Protein AF-A0A7J8PBE1-F1 (afdb_monomer_lite)

Secondary structure (DSSP, 8-state):
--------PPTTSEEEEEETTEEEEEE-HHHHHHHHHHHTTS------

pLDDT: mean 75.11, std 16.04, range [38.66, 92.5]

Sequence (48 aa):
MVEEEDINLLNGDVLTEVVDGLPLIQFLERVHALIHKSMNKTIVIKLL

Foldseek 3Di:
DPPQPPDDDDPPQWDWDADPNRIDIDGDPVSVVSVVVSVVVDDPPPDD

Organism: Gossypium raimondii (NCBI:txid29730)

Structure (mmCIF, N/CA/C/O backbone):
data_AF-A0A7J8PBE1-F1
#
_entry.id   AF-A0A7J8PBE1-F1
#
loop_
_atom_site.group_PDB
_atom_site.id
_atom_site.type_symbol
_atom_site.label_atom_id
_atom_site.label_alt_id
_atom_site.label_comp_id
_atom_site.label_asym_id
_atom_site.label_entity_id
_atom_site.label_seq_id
_atom_site.pdbx_PDB_ins_code
_atom_site.Cartn_x
_atom_site.Cartn_y
_atom_site.Cartn_z
_atom_site.occupancy
_atom_site.B_iso_or_equiv
_atom_site.auth_seq_id
_atom_site.auth_comp_id
_atom_site.auth_asym_id
_atom_site.auth_atom_id
_atom_site.pdbx_PDB_model_num
ATOM 1 N N . MET A 1 1 ? 1.358 0.567 27.050 1.00 39.16 1 MET A N 1
ATOM 2 C CA . MET A 1 1 ? 2.201 0.726 25.851 1.00 39.16 1 MET A CA 1
ATOM 3 C C . MET A 1 1 ? 1.264 0.486 24.687 1.00 39.16 1 MET A C 1
ATOM 5 O O . MET A 1 1 ? 0.691 -0.591 24.634 1.00 39.16 1 MET A O 1
ATOM 9 N N . VAL A 1 2 ? 0.941 1.517 23.905 1.00 50.88 2 VAL A N 1
ATOM 10 C CA . VAL A 1 2 ? 0.135 1.322 22.693 1.00 50.88 2 VAL A CA 1
ATOM 11 C C . VAL A 1 2 ? 1.108 0.724 21.689 1.00 50.88 2 VAL A C 1
ATOM 13 O O . VAL A 1 2 ? 2.030 1.412 21.271 1.00 50.88 2 VAL A O 1
ATOM 16 N N . GLU A 1 3 ? 0.999 -0.574 21.430 1.00 51.38 3 GLU A N 1
ATOM 17 C CA . GLU A 1 3 ? 1.722 -1.187 20.320 1.00 51.38 3 GLU A CA 1
ATOM 18 C C . GLU A 1 3 ? 1.157 -0.558 19.044 1.00 51.38 3 GLU A C 1
ATOM 20 O O . GLU A 1 3 ? -0.031 -0.705 18.745 1.00 51.38 3 GLU A O 1
ATOM 25 N N . GLU A 1 4 ? 1.974 0.229 18.344 1.00 59.00 4 GLU A N 1
ATOM 26 C CA . GLU A 1 4 ? 1.665 0.608 16.972 1.00 59.00 4 GLU A CA 1
ATOM 27 C C . GLU A 1 4 ? 1.588 -0.703 16.185 1.00 59.00 4 GLU A C 1
ATOM 29 O O . GLU A 1 4 ? 2.561 -1.447 16.099 1.00 59.00 4 GLU A O 1
ATOM 34 N N . GLU A 1 5 ? 0.395 -1.058 15.702 1.00 63.03 5 GLU A N 1
ATOM 35 C CA . GLU A 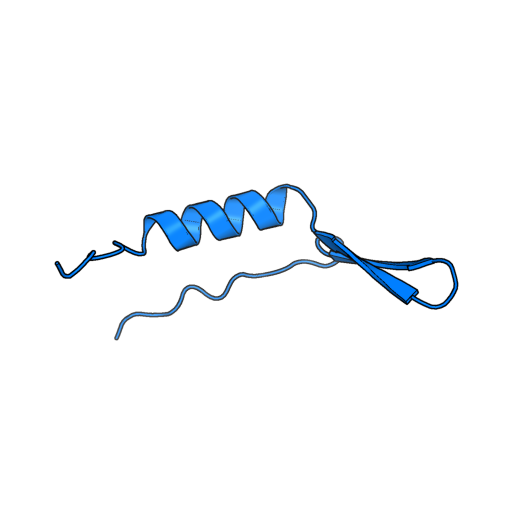1 5 ? 0.260 -2.184 14.783 1.00 63.03 5 GLU A CA 1
ATOM 36 C C . GLU A 1 5 ? 0.980 -1.802 13.490 1.00 63.03 5 GLU A C 1
ATOM 38 O O . GLU A 1 5 ? 0.407 -1.127 12.630 1.00 63.03 5 GLU A O 1
ATOM 43 N N . ASP A 1 6 ? 2.240 -2.219 13.373 1.00 68.81 6 ASP A N 1
ATOM 44 C CA . ASP A 1 6 ? 3.024 -2.053 12.159 1.00 68.81 6 ASP A CA 1
ATOM 45 C C . ASP A 1 6 ? 2.238 -2.611 10.967 1.00 68.81 6 ASP A C 1
ATOM 47 O O . ASP A 1 6 ? 1.800 -3.770 10.940 1.00 68.81 6 ASP A O 1
ATOM 51 N N . ILE A 1 7 ? 2.027 -1.762 9.961 1.00 73.31 7 ILE A N 1
ATOM 52 C CA . ILE A 1 7 ? 1.353 -2.163 8.730 1.00 73.31 7 ILE A CA 1
ATOM 53 C C . ILE A 1 7 ? 2.314 -3.073 7.962 1.00 73.31 7 ILE A C 1
ATOM 55 O O . ILE A 1 7 ? 3.223 -2.612 7.276 1.00 73.31 7 ILE A O 1
ATOM 59 N N . ASN A 1 8 ? 2.096 -4.384 8.070 1.00 79.50 8 ASN A N 1
ATOM 60 C CA . ASN A 1 8 ? 2.867 -5.385 7.336 1.00 79.50 8 ASN A CA 1
ATOM 61 C C . ASN A 1 8 ? 2.523 -5.358 5.839 1.00 79.50 8 ASN A C 1
ATOM 63 O O . ASN A 1 8 ? 1.555 -5.984 5.379 1.00 79.50 8 ASN A O 1
ATOM 67 N N . LEU A 1 9 ? 3.352 -4.638 5.085 1.00 82.12 9 LEU A N 1
ATOM 68 C CA . LEU A 1 9 ? 3.378 -4.688 3.629 1.00 82.12 9 LEU A CA 1
ATOM 69 C C . LEU A 1 9 ? 4.062 -5.979 3.165 1.00 82.12 9 LEU A C 1
ATOM 71 O O . LEU A 1 9 ? 5.096 -6.391 3.689 1.00 82.12 9 LEU A O 1
ATOM 75 N N . LEU A 1 10 ? 3.462 -6.621 2.174 1.00 84.62 10 LEU A N 1
ATOM 76 C CA . LEU A 1 10 ? 3.952 -7.821 1.519 1.00 84.62 10 LEU A CA 1
ATOM 77 C C . LEU A 1 10 ? 4.556 -7.466 0.159 1.00 84.62 10 LEU A C 1
ATOM 79 O O . LEU A 1 10 ? 4.221 -6.4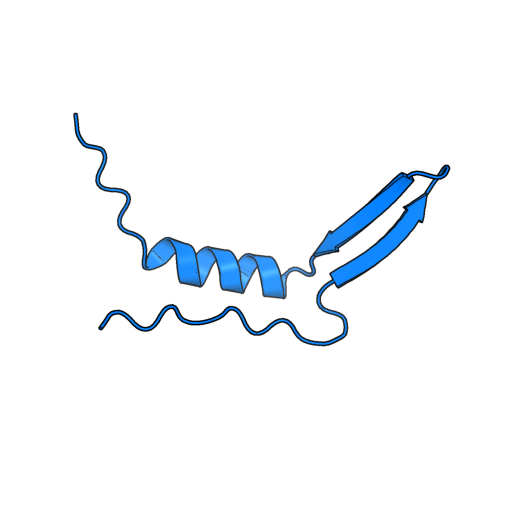53 -0.460 1.00 84.62 10 LEU A O 1
ATOM 83 N N . ASN A 1 11 ? 5.414 -8.353 -0.344 1.00 76.31 11 ASN A N 1
ATOM 84 C CA . ASN A 1 11 ? 5.907 -8.256 -1.715 1.00 76.31 11 ASN A CA 1
ATOM 85 C C . ASN A 1 11 ? 4.722 -8.268 -2.691 1.00 76.31 11 ASN A C 1
ATOM 87 O O . ASN A 1 11 ? 3.930 -9.209 -2.698 1.00 76.31 11 ASN A O 1
ATOM 91 N N . GLY A 1 12 ? 4.624 -7.221 -3.511 1.00 81.38 12 GLY A N 1
ATOM 92 C CA . GLY A 1 12 ? 3.541 -7.030 -4.476 1.00 81.38 12 GLY A CA 1
ATOM 93 C C . GLY A 1 12 ? 2.451 -6.049 -4.041 1.00 81.38 12 GLY A C 1
ATOM 94 O O . GLY A 1 12 ? 1.673 -5.641 -4.890 1.00 81.38 12 GLY A O 1
ATOM 95 N N . ASP A 1 13 ? 2.410 -5.606 -2.780 1.00 85.88 13 ASP A N 1
ATOM 96 C CA . ASP A 1 13 ? 1.467 -4.558 -2.344 1.00 85.88 13 ASP A CA 1
ATOM 97 C C . ASP A 1 13 ? 1.786 -3.171 -2.913 1.00 85.88 13 ASP A C 1
ATOM 99 O O . ASP A 1 13 ? 0.920 -2.294 -2.951 1.00 85.88 13 ASP A O 1
ATOM 103 N N . VAL A 1 14 ? 3.044 -2.977 -3.304 1.00 87.75 14 VAL A N 1
ATOM 104 C CA . VAL A 1 14 ? 3.559 -1.749 -3.894 1.00 87.75 14 VAL A CA 1
ATOM 105 C C . VAL A 1 14 ? 4.112 -2.095 -5.262 1.00 87.75 14 VAL A C 1
ATOM 107 O O . VAL A 1 14 ? 5.011 -2.931 -5.386 1.00 87.75 14 VAL A O 1
ATOM 110 N N . LEU A 1 15 ? 3.574 -1.440 -6.281 1.00 87.00 15 LEU A N 1
ATOM 111 C CA . LEU A 1 15 ? 4.116 -1.461 -7.624 1.00 87.00 15 LEU A CA 1
ATOM 112 C C . LEU A 1 15 ? 4.876 -0.158 -7.848 1.00 87.00 15 LEU A C 1
ATOM 114 O O . LEU A 1 15 ? 4.315 0.929 -7.714 1.00 87.00 15 LEU A O 1
ATOM 118 N N . THR A 1 16 ? 6.156 -0.287 -8.178 1.00 87.56 16 THR A N 1
ATOM 119 C CA . THR A 1 16 ? 7.012 0.844 -8.524 1.00 87.56 16 THR A CA 1
ATOM 120 C C . THR A 1 16 ? 7.402 0.713 -9.981 1.00 87.56 16 THR A C 1
ATOM 122 O O . THR A 1 16 ? 8.046 -0.263 -10.369 1.00 87.56 16 THR A O 1
ATOM 125 N N . GLU A 1 17 ? 7.040 1.704 -10.779 1.00 90.31 17 GLU A N 1
ATOM 126 C CA . GLU A 1 17 ? 7.433 1.805 -12.180 1.00 90.31 17 GLU A CA 1
ATOM 127 C C . GLU A 1 17 ? 8.002 3.195 -12.476 1.00 90.31 17 GLU A C 1
ATOM 129 O O . GLU A 1 17 ? 7.856 4.121 -11.681 1.00 90.31 17 GLU A O 1
ATOM 134 N N . VAL A 1 18 ? 8.707 3.345 -13.597 1.00 89.38 18 VAL A N 1
ATOM 135 C CA . VAL A 1 18 ? 9.216 4.644 -14.051 1.00 89.38 18 VAL A CA 1
ATOM 136 C C . VAL A 1 18 ? 8.500 5.002 -15.342 1.00 89.38 18 VAL A C 1
ATOM 138 O O . VAL A 1 18 ? 8.649 4.300 -16.341 1.00 89.38 18 VAL A O 1
ATOM 141 N N . VAL A 1 19 ? 7.743 6.096 -15.320 1.00 90.25 19 VAL A N 1
ATOM 142 C CA . VAL A 1 19 ? 6.984 6.612 -16.465 1.00 90.25 19 VAL A CA 1
ATOM 143 C C . VAL A 1 19 ? 7.511 8.007 -16.775 1.00 90.25 19 VAL A C 1
ATOM 145 O O . VAL A 1 19 ? 7.549 8.863 -15.896 1.00 90.25 19 VAL A O 1
ATOM 148 N N . ASP A 1 20 ? 7.995 8.218 -17.999 1.00 91.31 20 ASP A N 1
ATOM 149 C CA . ASP A 1 20 ? 8.604 9.483 -18.446 1.00 91.31 20 ASP A CA 1
ATOM 150 C C . ASP A 1 20 ? 9.729 10.005 -17.527 1.00 91.31 20 ASP A C 1
ATOM 152 O O . ASP A 1 20 ? 9.909 11.205 -17.325 1.00 91.31 20 ASP A O 1
ATOM 156 N N . GLY A 1 21 ? 10.504 9.085 -16.943 1.00 92.50 21 GLY A N 1
ATOM 157 C CA . GLY A 1 21 ? 11.587 9.407 -16.008 1.00 92.50 21 GLY A CA 1
ATOM 158 C C . GLY A 1 21 ? 11.124 9.747 -14.586 1.00 92.50 21 GLY A C 1
ATOM 159 O O . GLY A 1 21 ? 11.969 9.999 -13.727 1.00 92.50 21 GLY A O 1
ATOM 160 N N . LEU A 1 22 ? 9.816 9.719 -14.315 1.00 91.06 22 LEU A N 1
ATOM 161 C CA . LEU A 1 22 ? 9.237 9.936 -12.993 1.00 91.06 22 LEU A CA 1
ATOM 162 C C . LEU A 1 22 ? 8.874 8.597 -12.332 1.00 91.06 22 LEU A C 1
ATOM 164 O O . LEU A 1 22 ? 8.288 7.731 -12.986 1.00 91.06 22 LEU A O 1
ATOM 168 N N . PRO A 1 23 ? 9.192 8.403 -11.040 1.00 90.06 23 PRO A N 1
ATOM 169 C CA . PRO A 1 23 ? 8.763 7.220 -10.312 1.00 90.06 23 PRO A CA 1
ATOM 170 C C . PRO A 1 23 ? 7.253 7.286 -10.068 1.00 90.06 23 PRO A C 1
ATOM 172 O O . PRO A 1 23 ? 6.755 8.203 -9.412 1.00 90.06 23 PRO A O 1
ATOM 175 N N . LEU A 1 24 ? 6.533 6.290 -10.567 1.00 91.06 24 LEU A N 1
ATOM 176 C CA . LEU A 1 24 ? 5.146 6.039 -10.223 1.00 91.06 24 LEU A CA 1
ATOM 177 C C . LEU A 1 24 ? 5.093 4.939 -9.167 1.00 91.06 24 LEU A C 1
ATOM 179 O O . LEU A 1 24 ? 5.651 3.857 -9.342 1.00 91.06 24 LEU A O 1
ATOM 183 N N . ILE A 1 25 ? 4.402 5.232 -8.069 1.00 89.44 25 ILE A N 1
ATOM 184 C CA . ILE A 1 25 ? 4.169 4.294 -6.975 1.00 89.44 25 ILE A CA 1
ATOM 185 C C . ILE A 1 25 ? 2.667 4.053 -6.906 1.00 89.44 25 ILE A C 1
ATOM 187 O O . ILE A 1 25 ? 1.895 4.986 -6.680 1.00 89.44 25 ILE A O 1
ATOM 191 N N . GLN A 1 26 ? 2.258 2.807 -7.101 1.00 88.62 26 GLN A N 1
ATOM 192 C CA . GLN A 1 26 ? 0.873 2.378 -6.960 1.00 88.62 26 GLN A CA 1
ATOM 193 C C . GLN A 1 26 ? 0.760 1.401 -5.796 1.00 88.62 26 GLN A C 1
ATOM 195 O O . GLN A 1 26 ? 1.497 0.420 -5.712 1.00 88.62 26 GLN A O 1
ATOM 200 N N . PHE A 1 27 ? -0.184 1.670 -4.899 1.00 88.00 27 PHE A N 1
ATOM 201 C CA . PHE A 1 27 ? -0.525 0.777 -3.800 1.00 88.00 27 PHE A CA 1
ATOM 202 C C . PHE A 1 27 ? -1.735 -0.066 -4.192 1.00 88.00 27 PHE A C 1
ATOM 204 O O . PHE A 1 27 ? -2.707 0.454 -4.742 1.00 88.00 27 PHE A O 1
ATOM 211 N N . LEU A 1 28 ? -1.695 -1.364 -3.900 1.00 86.19 28 LEU A N 1
ATOM 212 C CA . LEU A 1 28 ? -2.847 -2.232 -4.126 1.00 86.19 28 LEU A CA 1
ATOM 213 C C . LEU A 1 28 ? -3.973 -1.947 -3.121 1.00 86.19 28 LEU A C 1
ATOM 215 O O . LEU A 1 28 ? -3.743 -1.498 -1.997 1.00 86.19 28 LEU A O 1
ATOM 21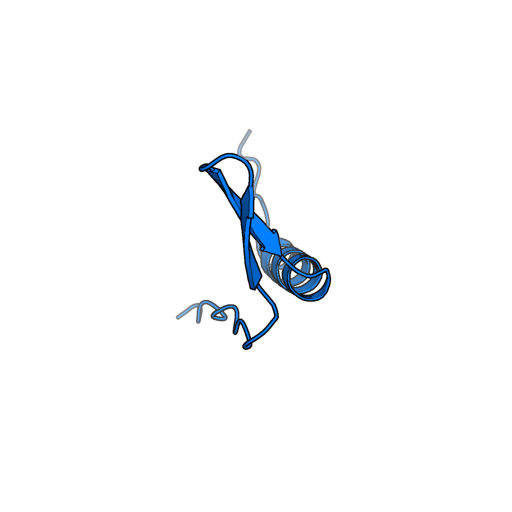9 N N . GLU A 1 29 ? -5.206 -2.290 -3.499 1.00 85.56 29 GLU A N 1
ATOM 220 C CA . GLU A 1 29 ? -6.430 -2.063 -2.710 1.00 85.56 29 GLU A CA 1
ATOM 221 C C . GLU A 1 29 ? -6.337 -2.586 -1.263 1.00 85.56 29 GLU A C 1
ATOM 223 O O . GLU A 1 29 ? -6.838 -1.967 -0.322 1.00 85.56 29 GLU A O 1
ATOM 228 N N . ARG A 1 30 ? -5.605 -3.686 -1.052 1.00 85.00 30 ARG A N 1
ATOM 229 C CA . ARG A 1 30 ? -5.332 -4.251 0.277 1.00 85.00 30 ARG A CA 1
ATOM 230 C C . ARG A 1 30 ? -4.658 -3.246 1.216 1.00 85.00 30 ARG A C 1
ATOM 232 O O . ARG A 1 30 ? -5.016 -3.179 2.390 1.00 85.00 30 ARG A O 1
ATOM 239 N N . VAL A 1 31 ? -3.717 -2.450 0.707 1.00 85.69 31 VAL A N 1
ATOM 240 C CA . VAL A 1 31 ? -3.018 -1.411 1.479 1.00 85.69 31 VAL A CA 1
ATOM 241 C C . VAL A 1 31 ? -3.997 -0.320 1.902 1.00 85.69 31 VAL A C 1
ATOM 243 O O . VAL A 1 31 ? -3.987 0.099 3.058 1.00 85.69 31 VAL A O 1
ATOM 246 N N . HIS A 1 32 ? -4.914 0.076 1.017 1.00 83.81 32 HIS A N 1
ATOM 247 C CA . HIS A 1 32 ? -5.968 1.034 1.353 1.00 83.81 32 HIS A CA 1
ATOM 248 C C . HIS A 1 32 ? -6.884 0.517 2.472 1.00 83.81 32 HIS A C 1
ATOM 250 O O . HIS A 1 32 ? -7.193 1.259 3.407 1.00 83.81 32 HIS A O 1
ATOM 256 N N . ALA A 1 33 ? -7.262 -0.765 2.437 1.00 84.06 33 ALA A N 1
ATOM 257 C CA . ALA A 1 33 ? -8.056 -1.385 3.499 1.00 84.06 33 ALA A CA 1
ATOM 258 C C . ALA A 1 33 ? -7.307 -1.435 4.846 1.00 84.06 33 ALA A C 1
ATOM 260 O O . ALA A 1 33 ? -7.908 -1.194 5.897 1.00 84.06 33 ALA A O 1
ATOM 261 N N . LEU A 1 34 ? -5.995 -1.704 4.827 1.00 83.12 34 LEU A N 1
ATOM 262 C CA . LEU A 1 34 ? -5.144 -1.675 6.023 1.00 83.12 34 LEU A CA 1
ATOM 263 C C . LEU A 1 34 ? -5.055 -0.268 6.624 1.00 83.12 34 LEU A C 1
ATOM 265 O O . LEU A 1 34 ? -5.227 -0.113 7.834 1.00 83.12 34 LEU A O 1
ATOM 269 N N . ILE A 1 35 ? -4.868 0.753 5.784 1.00 82.00 35 ILE A N 1
ATOM 270 C CA . ILE A 1 35 ? -4.855 2.157 6.213 1.00 82.00 35 ILE A CA 1
ATOM 271 C C . ILE A 1 35 ? -6.200 2.531 6.836 1.00 82.00 35 ILE A C 1
ATOM 273 O O . ILE A 1 35 ? -6.226 3.068 7.938 1.00 82.00 35 ILE A O 1
ATOM 277 N N . HIS A 1 36 ? -7.319 2.194 6.192 1.00 80.50 36 HIS A N 1
ATOM 278 C CA . HIS A 1 36 ? -8.650 2.492 6.722 1.00 80.50 36 HIS A CA 1
ATOM 279 C C . HIS A 1 36 ? -8.907 1.797 8.069 1.00 80.50 36 HIS A C 1
ATOM 281 O O . HIS A 1 36 ? -9.432 2.403 9.004 1.00 80.50 36 HIS A O 1
ATOM 287 N N . LYS A 1 37 ? -8.495 0.530 8.208 1.00 79.81 37 LYS A N 1
ATOM 288 C CA . LYS A 1 37 ? -8.577 -0.206 9.478 1.00 79.81 37 LYS A CA 1
ATOM 289 C C . LYS A 1 37 ? -7.736 0.455 10.575 1.00 79.81 37 LYS A C 1
ATOM 291 O O . LYS A 1 37 ? -8.192 0.516 11.715 1.00 79.81 37 LYS A O 1
ATOM 296 N N . SER A 1 38 ? -6.540 0.933 10.236 1.00 72.62 38 SER A N 1
ATOM 297 C CA . SER A 1 38 ? -5.659 1.646 11.166 1.00 72.62 38 SER A CA 1
ATOM 298 C C . SER A 1 38 ? -6.251 3.002 11.570 1.00 72.62 38 SER A C 1
ATOM 300 O O . SER A 1 38 ? -6.413 3.278 12.756 1.00 72.62 38 SER A O 1
ATOM 302 N N . MET A 1 39 ? -6.717 3.795 10.603 1.00 73.31 39 MET A N 1
ATOM 303 C CA . MET A 1 39 ? -7.349 5.097 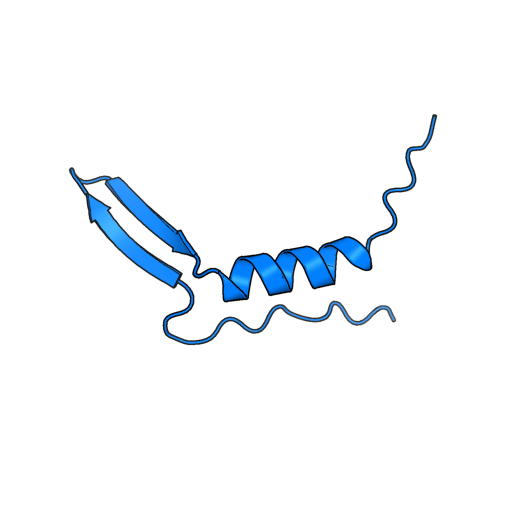10.840 1.00 73.31 39 MET A CA 1
ATOM 304 C C . MET A 1 39 ? -8.632 5.004 11.670 1.00 73.31 39 MET A C 1
ATOM 306 O O . MET A 1 39 ? -8.866 5.865 12.509 1.00 73.31 39 MET A O 1
ATOM 310 N N . ASN A 1 40 ? -9.437 3.949 11.513 1.00 67.38 40 ASN A N 1
ATOM 311 C CA . ASN A 1 40 ? -10.622 3.728 12.352 1.00 67.38 40 ASN A CA 1
ATOM 312 C C . ASN A 1 40 ? -10.293 3.550 13.843 1.00 67.38 40 ASN A C 1
ATOM 314 O O . ASN A 1 40 ? -11.168 3.736 14.688 1.00 67.38 40 ASN A O 1
ATOM 318 N N . LYS A 1 41 ? -9.053 3.181 14.186 1.00 62.44 41 LYS A N 1
ATOM 319 C CA . LYS A 1 41 ? -8.589 3.136 15.580 1.00 62.44 41 LYS A CA 1
ATOM 320 C C . LYS A 1 41 ? -8.168 4.513 16.087 1.00 62.44 41 LYS A C 1
ATOM 322 O O . LYS A 1 41 ? -8.158 4.747 17.294 1.00 62.44 41 LYS A O 1
ATOM 327 N N . THR A 1 42 ? -7.835 5.428 15.183 1.00 58.66 42 THR A N 1
ATOM 328 C CA . THR A 1 42 ? -7.480 6.806 15.500 1.00 58.66 42 THR A CA 1
ATOM 329 C C . THR A 1 42 ? -8.754 7.637 15.635 1.00 58.66 42 THR A C 1
ATOM 331 O O . THR A 1 42 ? -9.314 8.131 14.660 1.00 58.66 42 THR A O 1
ATOM 334 N N . ILE A 1 43 ? -9.218 7.833 16.871 1.00 56.88 43 ILE A N 1
ATOM 335 C CA . ILE A 1 43 ? -10.225 8.859 17.158 1.00 56.88 43 ILE A CA 1
ATOM 336 C C . ILE A 1 43 ? -9.578 10.218 16.873 1.00 56.88 43 ILE A C 1
ATOM 338 O O . ILE A 1 43 ? -8.728 10.682 17.633 1.00 56.88 43 ILE A O 1
ATOM 342 N N . VAL A 1 44 ? -9.983 10.875 15.786 1.00 57.47 44 VAL A N 1
ATOM 343 C CA . VAL A 1 44 ? -9.652 12.284 15.554 1.00 57.47 44 VAL A CA 1
ATOM 344 C C . VAL A 1 44 ? -10.466 13.107 16.552 1.00 57.47 44 VAL A C 1
ATOM 346 O O . VAL A 1 44 ? -11.610 13.477 16.287 1.00 57.47 44 VAL A O 1
ATOM 349 N N . ILE A 1 45 ? -9.903 13.369 17.734 1.00 50.91 45 ILE A N 1
ATOM 350 C CA . ILE A 1 45 ? -10.471 14.350 18.661 1.00 50.91 45 ILE A CA 1
ATOM 351 C C . I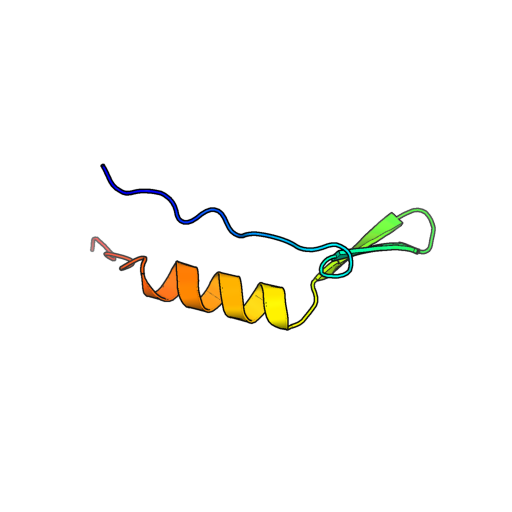LE A 1 45 ? -10.272 15.719 18.009 1.00 50.91 45 ILE A C 1
ATOM 353 O O . ILE A 1 45 ? -9.199 16.315 18.081 1.00 50.91 45 ILE A O 1
ATOM 357 N N . LYS A 1 46 ? -11.312 16.209 17.330 1.00 41.88 46 LYS A N 1
ATOM 358 C CA . LYS A 1 46 ? -11.383 17.598 16.881 1.00 41.88 46 LYS A CA 1
ATOM 359 C C . LYS A 1 46 ? -11.516 18.472 18.129 1.00 41.88 46 LYS A C 1
ATOM 361 O O . LYS A 1 46 ? -12.614 18.629 18.655 1.00 41.88 46 LYS A O 1
ATOM 366 N N . LEU A 1 47 ? -10.393 18.980 18.631 1.00 39.72 47 LEU A N 1
ATOM 367 C CA . LEU A 1 47 ? -10.389 20.028 19.647 1.00 39.72 47 LEU A CA 1
ATOM 368 C C . LEU A 1 47 ? -10.898 21.312 18.978 1.00 39.72 47 LEU A C 1
ATOM 370 O O . LEU A 1 47 ? -10.270 21.817 18.046 1.00 39.72 47 LEU A O 1
ATOM 374 N N . LEU A 1 48 ? -12.095 21.731 19.393 1.00 38.66 48 LEU A N 1
ATOM 375 C CA . LEU A 1 48 ? -12.710 23.018 19.067 1.00 38.66 48 LEU A CA 1
ATOM 376 C C . LEU A 1 48 ? -12.082 24.132 19.905 1.00 38.66 48 LEU A C 1
ATOM 378 O O . LEU A 1 48 ? -11.779 23.859 21.08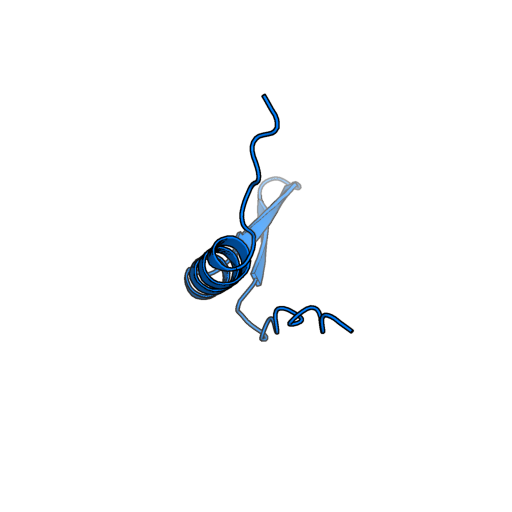9 1.00 38.66 48 LEU A O 1
#

Radius of gyration: 15.17 Å; chains: 1; bounding box: 24×31×44 Å